Protein AF-A0A5N9DX23-F1 (afdb_monomer)

Secondary structure (DSSP, 8-state):
-EE---SSPPBT-EEEEEEEEE-SS-EEE-S--SSS-SEEEEB--SS---------TT--EEEE-EETTEEP-TTT--TT-EE-TTS-EEEEE-PPP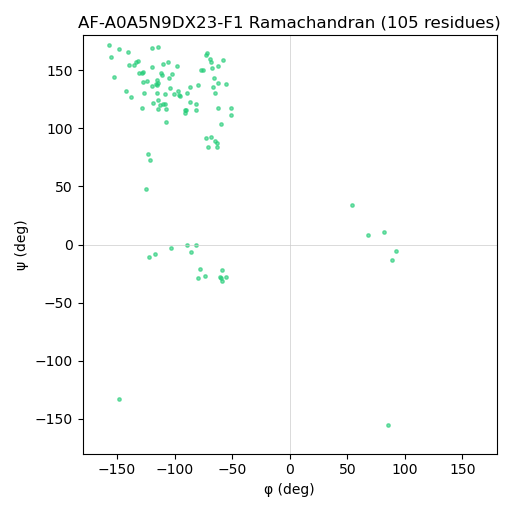----------

Foldseek 3Di:
DAFDDDPDADAPDKGKHGAWDDDPPDIDGHDDDPDPRIDIDHDYDDLDDDDDDADDAPDKDKDWDADPPHADDPVRDDPQWDQDPVRTTIHIHHHDDPPPPPPPPDD

Sequence (107 aa):
MDLESPYDLKSGVIYFDGQWVVWPEHAHHGRDTIGYEDVLSLVYSSRSLKAVVSSEADQPYTVRITFNGDFLTDENKGSYITIAVNGDSLLSVNGAQEAQHHRSDGL

Radius of gyration: 16.99 Å; Cα contacts (8 Å, |Δi|>4): 141; chains: 1; bounding box: 35×59×40 Å

Nearest PDB structures (foldseek):
  5vi5-assembly1_J  TM=2.709E-01  e=3.636E+00  Mycolicibacterium smegmatis MC2 155
  1zk9-assembly1_A-2  TM=2.062E-01  e=1.901E+00  Mus musculus
  3jss-assembly1_A-2  TM=2.199E-01  e=3.232E+00  Mus musculus
  3juz-assembly1_A-2  TM=2.138E-01  e=2.872E+00  Mus musculus

Mean predicted aligned error: 7.19 Å

pLDDT: mean 87.08, std 16.07, range [37.31, 98.31]

Solvent-accessible surface area (backbone atoms only — not comparable to full-atom values): 7189 Å² total; per-residue (Å²): 86,83,39,75,60,68,95,80,79,51,70,88,45,83,37,48,31,33,47,39,46,78,55,101,87,51,71,45,81,54,66,93,75,96,74,78,79,57,46,80,46,73,42,81,93,67,98,74,86,84,86,89,86,82,35,59,79,91,47,62,49,75,46,80,51,64,60,96,87,37,58,47,47,92,88,74,50,57,94,74,48,44,69,42,97,89,48,50,20,33,34,78,38,57,28,79,73,78,76,79,75,77,75,78,82,83,129

Structure (mmCIF, N/CA/C/O backbone):
data_AF-A0A5N9DX23-F1
#
_entry.id   AF-A0A5N9DX23-F1
#
loop_
_atom_site.group_PDB
_atom_site.id
_atom_site.type_symbol
_atom_site.label_atom_id
_atom_site.label_alt_id
_atom_site.label_comp_id
_atom_site.label_asym_id
_atom_site.label_entity_id
_atom_site.label_seq_id
_atom_site.pdbx_PDB_ins_code
_atom_site.Cartn_x
_atom_site.Cartn_y
_atom_site.Cartn_z
_atom_site.occupancy
_atom_site.B_iso_or_equiv
_atom_site.auth_seq_id
_atom_site.auth_comp_id
_atom_site.auth_asym_id
_atom_site.auth_atom_id
_atom_site.pdbx_PDB_model_num
ATOM 1 N N . MET A 1 1 ? 15.498 -1.647 -8.510 1.00 80.44 1 MET A N 1
ATOM 2 C CA . MET A 1 1 ? 15.659 -3.054 -8.952 1.00 80.44 1 MET A CA 1
ATOM 3 C C . MET A 1 1 ? 14.277 -3.563 -9.286 1.00 80.44 1 MET A C 1
ATOM 5 O O . MET A 1 1 ? 13.361 -3.148 -8.591 1.00 80.44 1 MET A O 1
ATOM 9 N N . ASP A 1 2 ? 14.122 -4.375 -10.327 1.00 91.50 2 ASP A N 1
ATOM 10 C CA . ASP A 1 2 ? 12.840 -5.037 -10.586 1.00 91.50 2 ASP A CA 1
ATOM 11 C C . ASP A 1 2 ? 12.745 -6.276 -9.686 1.00 91.50 2 ASP A C 1
ATOM 13 O O . ASP A 1 2 ? 13.663 -7.102 -9.686 1.00 91.50 2 ASP A O 1
ATOM 17 N N . LEU A 1 3 ? 11.722 -6.325 -8.837 1.00 94.94 3 LEU A N 1
ATOM 18 C CA . LEU A 1 3 ? 11.513 -7.348 -7.817 1.00 94.94 3 LEU A CA 1
ATOM 19 C C . LEU A 1 3 ? 10.293 -8.192 -8.175 1.00 94.94 3 LEU A C 1
ATOM 21 O O . LEU A 1 3 ? 9.334 -7.699 -8.761 1.00 94.94 3 LEU A O 1
ATOM 25 N N . GLU A 1 4 ? 10.333 -9.464 -7.799 1.00 96.12 4 GLU A N 1
ATOM 26 C CA . GLU A 1 4 ? 9.234 -10.399 -8.011 1.00 96.12 4 GLU A CA 1
ATOM 27 C C . GLU A 1 4 ? 9.062 -11.245 -6.752 1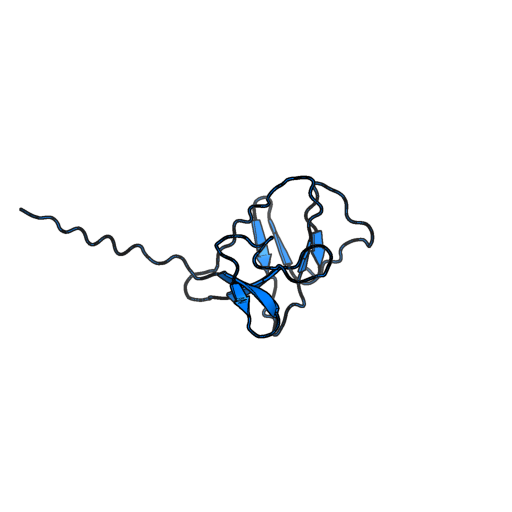.00 96.12 4 GLU A C 1
ATOM 29 O O . GLU A 1 4 ? 10.020 -11.833 -6.228 1.00 96.12 4 GLU A O 1
ATOM 34 N N . SER A 1 5 ? 7.839 -11.272 -6.236 1.00 94.88 5 SER A N 1
ATOM 35 C CA . SER A 1 5 ? 7.463 -12.097 -5.102 1.00 94.88 5 SER A CA 1
ATOM 36 C C . SER A 1 5 ? 7.281 -13.560 -5.529 1.00 94.88 5 SER A C 1
ATOM 38 O O . SER A 1 5 ? 6.927 -13.862 -6.670 1.00 94.88 5 SER A O 1
ATOM 40 N N . PRO A 1 6 ? 7.541 -14.528 -4.633 1.00 95.56 6 PRO A N 1
A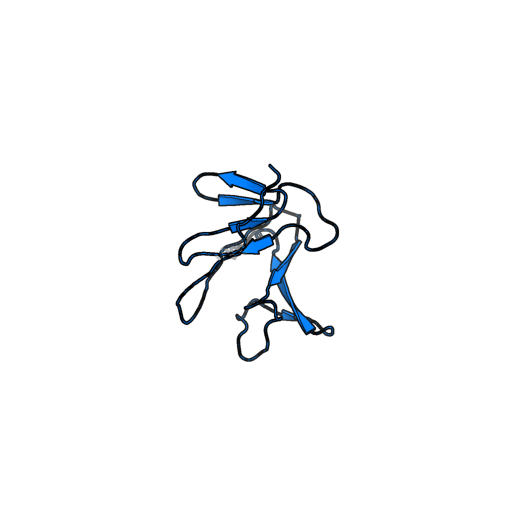TOM 41 C CA . PRO A 1 6 ? 7.195 -15.911 -4.910 1.00 95.56 6 PRO A CA 1
ATOM 42 C C . PRO A 1 6 ? 5.672 -16.079 -4.932 1.00 95.56 6 PRO A C 1
ATOM 44 O O . PRO A 1 6 ? 4.945 -15.362 -4.255 1.00 95.56 6 PRO A O 1
ATOM 47 N N . TYR A 1 7 ? 5.197 -17.122 -5.610 1.00 91.56 7 TYR A N 1
ATOM 48 C CA . TYR A 1 7 ? 3.767 -17.446 -5.652 1.00 91.56 7 TYR A CA 1
ATOM 49 C C . TYR A 1 7 ? 3.147 -17.714 -4.264 1.00 91.56 7 TYR A C 1
ATOM 51 O O . TYR A 1 7 ? 1.969 -17.447 -4.046 1.00 91.56 7 TYR A O 1
ATOM 59 N N . ASP A 1 8 ? 3.932 -18.253 -3.325 1.00 94.50 8 ASP A N 1
ATOM 60 C CA . ASP A 1 8 ? 3.486 -18.577 -1.967 1.00 94.50 8 ASP A CA 1
ATOM 61 C C . ASP A 1 8 ? 4.077 -17.594 -0.943 1.00 94.50 8 ASP A C 1
ATOM 63 O O . ASP A 1 8 ? 5.270 -17.643 -0.613 1.00 94.50 8 ASP A O 1
ATOM 67 N N . LEU A 1 9 ? 3.231 -16.681 -0.457 1.00 95.38 9 LEU A N 1
ATOM 68 C CA . LEU A 1 9 ? 3.608 -15.631 0.487 1.00 95.38 9 LEU A CA 1
ATOM 69 C C . LEU A 1 9 ? 3.521 -16.128 1.933 1.00 95.38 9 LEU A C 1
ATOM 71 O O . LEU A 1 9 ? 2.535 -16.730 2.358 1.00 95.38 9 LEU A O 1
ATOM 75 N N . LYS A 1 10 ? 4.541 -15.817 2.735 1.00 94.94 10 LYS A N 1
ATOM 76 C CA . LYS A 1 10 ? 4.627 -16.233 4.139 1.00 94.94 10 LYS A CA 1
ATOM 77 C C . LYS A 1 10 ? 4.279 -15.098 5.091 1.00 94.94 10 LYS A C 1
ATOM 79 O O . LYS A 1 10 ? 4.606 -13.937 4.859 1.00 94.94 10 LYS A O 1
ATOM 84 N N . SER A 1 11 ? 3.669 -15.461 6.219 1.00 93.50 11 SER A N 1
ATOM 85 C CA . SER A 1 11 ? 3.387 -14.510 7.295 1.00 93.50 11 SER A CA 1
ATOM 86 C C . SER A 1 11 ? 4.675 -13.921 7.872 1.00 93.50 11 SER A C 1
ATOM 88 O O . SER A 1 11 ? 5.635 -14.647 8.126 1.00 93.50 11 SER A O 1
ATOM 90 N N . GLY A 1 12 ? 4.661 -12.616 8.148 1.00 88.44 12 GLY A N 1
ATOM 91 C CA . GLY A 1 12 ? 5.797 -11.905 8.748 1.00 88.44 12 GLY A CA 1
ATOM 92 C C . GLY A 1 12 ? 6.889 -11.492 7.758 1.00 88.44 12 GLY A C 1
ATOM 93 O O . GLY A 1 12 ? 7.959 -11.069 8.189 1.00 88.44 12 GLY A O 1
ATOM 94 N N . VAL A 1 13 ? 6.625 -11.598 6.453 1.00 92.56 13 VAL A N 1
ATOM 95 C CA . VAL A 1 13 ? 7.515 -11.144 5.379 1.00 92.56 13 VAL A CA 1
ATOM 96 C C . VAL A 1 13 ? 6.792 -10.086 4.548 1.00 92.56 13 VAL A C 1
ATOM 98 O O . VAL A 1 13 ? 5.616 -10.248 4.228 1.00 92.56 13 VAL A O 1
ATOM 101 N N . ILE A 1 14 ? 7.499 -9.007 4.211 1.00 92.94 14 ILE A N 1
ATOM 102 C CA . ILE A 1 14 ? 7.028 -7.982 3.275 1.00 92.94 14 ILE A CA 1
ATOM 103 C C . ILE A 1 14 ? 7.585 -8.329 1.898 1.00 92.94 14 ILE A C 1
ATOM 105 O O . ILE A 1 14 ? 8.791 -8.533 1.754 1.00 92.94 14 ILE A O 1
ATOM 109 N N . TYR A 1 15 ? 6.706 -8.395 0.906 1.00 95.62 15 TYR A N 1
ATOM 110 C CA . TYR A 1 15 ? 7.051 -8.698 -0.475 1.00 95.62 15 TYR A CA 1
ATOM 111 C C . TYR A 1 15 ? 6.854 -7.470 -1.350 1.00 95.6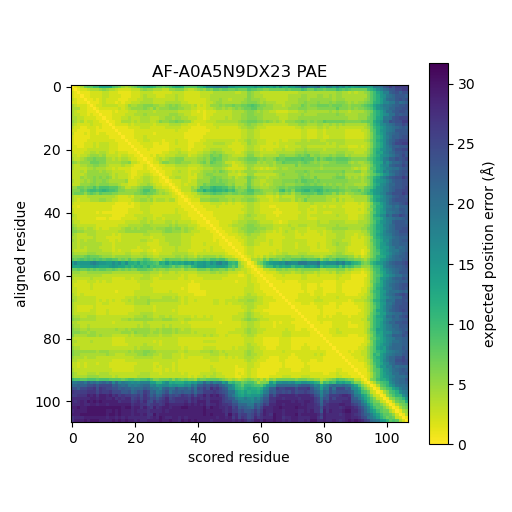2 15 TYR A C 1
ATOM 113 O O . TYR A 1 15 ? 5.943 -6.679 -1.112 1.00 95.62 15 TYR A O 1
ATOM 121 N N . PHE A 1 16 ? 7.709 -7.345 -2.357 1.00 95.75 16 PHE A N 1
ATOM 122 C CA . PHE A 1 16 ? 7.682 -6.270 -3.331 1.00 95.75 16 PHE A CA 1
ATOM 123 C C . PHE A 1 16 ? 7.662 -6.881 -4.727 1.00 95.75 16 PHE A C 1
ATOM 125 O O . PHE A 1 16 ? 8.504 -7.726 -5.033 1.00 95.75 16 PHE A O 1
ATOM 132 N N . ASP A 1 17 ? 6.736 -6.416 -5.549 1.00 95.94 17 ASP A N 1
ATOM 133 C CA . ASP A 1 17 ? 6.660 -6.706 -6.973 1.00 95.94 17 ASP A CA 1
ATOM 134 C C . ASP A 1 17 ? 6.847 -5.399 -7.744 1.00 95.94 17 ASP A C 1
ATOM 136 O O . ASP A 1 17 ? 6.321 -4.353 -7.347 1.00 95.94 17 ASP A O 1
ATOM 140 N N . GLY A 1 18 ? 7.619 -5.458 -8.826 1.00 95.25 18 GLY A N 1
ATOM 141 C CA . GLY A 1 18 ? 7.963 -4.305 -9.645 1.00 95.25 18 GLY A CA 1
ATOM 142 C C . GLY A 1 18 ? 9.179 -3.528 -9.136 1.00 95.25 18 GLY A C 1
ATOM 143 O O . GLY A 1 18 ? 10.058 -4.069 -8.455 1.00 95.25 18 GLY A O 1
ATOM 144 N N . GLN A 1 19 ? 9.274 -2.240 -9.475 1.00 95.31 19 GLN A N 1
ATOM 145 C CA . GLN A 1 19 ? 10.483 -1.462 -9.198 1.00 95.31 19 GLN A CA 1
ATOM 146 C C . GLN A 1 19 ? 10.459 -0.778 -7.834 1.00 95.31 19 GLN A C 1
ATOM 148 O O . GLN A 1 19 ? 9.709 0.164 -7.606 1.00 95.31 19 GLN A O 1
ATOM 153 N N . TRP A 1 20 ? 11.383 -1.182 -6.960 1.00 95.06 20 TRP A N 1
ATOM 154 C CA . TRP A 1 20 ? 11.547 -0.595 -5.628 1.00 95.06 20 TRP A CA 1
ATOM 155 C C . TRP A 1 20 ? 13.010 -0.292 -5.299 1.00 95.06 20 TRP A C 1
ATOM 157 O O . TRP A 1 20 ? 13.949 -0.900 -5.842 1.00 95.06 20 TRP A O 1
ATOM 167 N N . VAL A 1 21 ? 13.193 0.646 -4.370 1.00 93.31 21 VAL A N 1
ATOM 168 C CA . VAL A 1 21 ? 14.446 0.890 -3.652 1.00 93.31 21 VAL A CA 1
ATOM 169 C C . VAL A 1 21 ? 14.214 0.550 -2.182 1.00 93.31 21 VAL A C 1
ATOM 171 O O . VAL A 1 21 ? 13.376 1.163 -1.528 1.00 93.31 21 VAL A O 1
ATOM 174 N N . VAL A 1 22 ? 14.924 -0.458 -1.672 1.00 91.44 22 VAL A N 1
ATOM 175 C CA . VAL A 1 22 ? 14.731 -0.995 -0.316 1.00 91.44 22 VAL A CA 1
ATOM 176 C C . VAL A 1 22 ? 15.974 -0.723 0.527 1.00 91.44 22 VAL A C 1
ATOM 178 O O . VAL A 1 22 ? 17.078 -1.133 0.168 1.00 91.44 22 VAL A O 1
ATOM 181 N N . TRP A 1 23 ? 15.782 -0.058 1.662 1.00 90.69 23 TRP A N 1
ATOM 182 C CA . TRP A 1 23 ? 16.796 0.209 2.682 1.00 90.69 23 TRP A CA 1
ATOM 183 C C . TRP A 1 23 ? 16.454 -0.529 3.986 1.00 90.69 23 TRP A C 1
ATOM 185 O O . TRP A 1 23 ? 15.347 -1.050 4.118 1.00 90.69 23 TRP A O 1
ATOM 195 N N . PRO A 1 24 ? 17.368 -0.575 4.978 1.00 89.75 24 PRO A N 1
ATOM 196 C CA . PRO A 1 24 ? 17.126 -1.304 6.224 1.00 89.75 24 PRO A CA 1
ATOM 197 C C . PRO A 1 24 ? 15.855 -0.899 6.989 1.00 89.75 24 PRO A C 1
ATOM 199 O O . PRO A 1 24 ? 15.298 -1.730 7.699 1.00 89.75 24 PRO A O 1
ATOM 202 N N . GLU A 1 25 ? 15.397 0.350 6.852 1.00 89.06 25 GLU A N 1
ATOM 203 C CA . GLU A 1 25 ? 14.287 0.900 7.651 1.00 89.06 25 GLU A CA 1
ATOM 204 C C . GLU A 1 25 ? 13.098 1.412 6.825 1.00 89.06 25 GLU A C 1
ATOM 206 O O . GLU A 1 25 ? 12.046 1.712 7.385 1.00 89.06 25 GLU A O 1
ATOM 211 N N . HIS A 1 26 ? 13.240 1.531 5.504 1.00 89.88 26 HIS A N 1
ATOM 212 C CA . HIS A 1 26 ? 12.180 2.030 4.630 1.00 89.88 26 HIS A CA 1
ATOM 213 C C . HIS A 1 26 ? 12.354 1.519 3.202 1.00 89.88 26 HIS A C 1
ATOM 215 O O . HIS A 1 26 ? 13.436 1.096 2.796 1.00 89.88 26 HIS A O 1
ATOM 221 N N . ALA A 1 27 ? 11.275 1.591 2.431 1.00 92.06 27 ALA A N 1
ATOM 222 C CA . ALA A 1 27 ? 11.284 1.341 1.002 1.00 92.06 27 ALA A CA 1
ATOM 223 C C . ALA A 1 27 ? 10.629 2.519 0.281 1.00 92.06 27 ALA A C 1
ATOM 225 O O . ALA A 1 27 ? 9.726 3.163 0.818 1.00 92.06 27 ALA A O 1
ATOM 226 N N . HIS A 1 28 ? 11.096 2.789 -0.930 1.00 89.88 28 HIS A N 1
ATOM 227 C CA . HIS A 1 28 ? 10.566 3.820 -1.808 1.00 89.88 28 HIS A CA 1
ATOM 228 C C . HIS A 1 28 ? 10.258 3.226 -3.180 1.00 89.88 28 HIS A C 1
ATOM 230 O O . HIS A 1 28 ? 10.931 2.298 -3.641 1.00 89.88 28 HIS A O 1
ATOM 236 N N . HIS A 1 29 ? 9.226 3.771 -3.811 1.00 89.50 29 HIS A N 1
ATOM 237 C CA . HIS A 1 29 ? 8.803 3.390 -5.147 1.00 89.50 29 HIS A CA 1
ATOM 238 C C . HIS A 1 29 ? 9.900 3.746 -6.164 1.00 89.50 29 HIS A C 1
ATOM 240 O O . HIS A 1 29 ? 10.453 4.836 -6.133 1.00 89.50 29 HIS A O 1
ATOM 246 N N . GLY A 1 30 ? 10.297 2.815 -7.026 1.00 89.06 30 GLY A N 1
ATOM 247 C CA . GLY A 1 30 ? 11.539 2.936 -7.799 1.00 89.06 30 GLY A CA 1
ATOM 248 C C . GLY A 1 30 ? 11.435 3.718 -9.109 1.00 89.06 30 GLY A C 1
ATOM 249 O O . GLY A 1 30 ? 12.458 3.904 -9.769 1.00 89.06 30 GLY A O 1
ATOM 250 N N . ARG A 1 31 ? 10.225 4.119 -9.512 1.00 89.94 31 ARG A N 1
ATOM 251 C CA . ARG A 1 31 ? 9.926 4.766 -10.800 1.00 89.94 31 ARG A CA 1
ATOM 252 C C . ARG A 1 31 ? 8.641 5.587 -10.736 1.00 89.94 31 ARG A C 1
ATOM 254 O O . ARG A 1 31 ? 7.874 5.444 -9.795 1.00 89.94 31 ARG A O 1
ATOM 261 N N . ASP A 1 32 ? 8.352 6.357 -11.776 1.00 87.19 32 ASP A N 1
ATOM 262 C CA . ASP A 1 32 ? 6.995 6.861 -12.000 1.00 87.19 32 ASP A CA 1
ATOM 263 C C . ASP A 1 32 ? 6.128 5.766 -12.640 1.00 87.19 32 ASP A C 1
ATOM 265 O O . ASP A 1 32 ? 6.569 5.067 -13.560 1.00 87.19 32 ASP A O 1
ATOM 269 N N . THR A 1 33 ? 4.889 5.627 -12.175 1.00 85.12 33 THR A N 1
ATOM 270 C CA . THR A 1 33 ? 3.881 4.704 -12.717 1.00 85.12 33 THR A CA 1
ATOM 271 C C . THR A 1 33 ? 2.652 5.459 -13.206 1.00 85.12 33 THR A C 1
ATOM 273 O O . THR A 1 33 ? 2.340 6.553 -12.737 1.00 85.12 33 THR A O 1
ATOM 276 N N . ILE A 1 34 ? 1.943 4.876 -14.176 1.00 81.75 34 ILE A N 1
ATOM 277 C CA . ILE A 1 34 ? 0.655 5.399 -14.664 1.00 81.75 34 ILE A CA 1
ATOM 278 C C . ILE A 1 34 ? -0.538 4.602 -14.118 1.00 81.75 34 ILE A C 1
ATOM 280 O O . ILE A 1 34 ? -1.688 4.957 -14.386 1.00 81.75 34 ILE A O 1
ATOM 284 N N . GLY A 1 35 ? -0.278 3.538 -13.353 1.00 86.38 35 GLY A N 1
ATOM 285 C CA . GLY A 1 35 ? -1.283 2.695 -12.726 1.00 86.38 35 GLY A CA 1
ATOM 286 C C . GLY A 1 35 ? -0.803 2.112 -11.396 1.00 86.38 35 GLY A C 1
ATOM 287 O O . GLY A 1 35 ? -0.317 2.827 -10.524 1.00 86.38 35 GLY A O 1
ATOM 288 N N . TYR A 1 36 ? -1.015 0.807 -11.230 1.00 89.06 36 TYR A N 1
ATOM 289 C CA . TYR A 1 36 ? -0.701 0.051 -10.013 1.00 89.06 36 TYR A CA 1
ATOM 290 C C . TYR A 1 36 ? 0.211 -1.135 -10.346 1.00 89.06 36 TYR A C 1
ATOM 292 O O . TYR A 1 36 ? -0.088 -2.277 -10.006 1.00 89.06 36 TYR A O 1
ATOM 300 N N . GLU A 1 37 ? 1.265 -0.867 -11.116 1.00 91.25 37 GLU A N 1
ATOM 301 C CA . GLU A 1 37 ? 2.202 -1.872 -11.623 1.00 91.25 37 GLU A CA 1
ATOM 302 C C . GLU A 1 37 ? 3.141 -2.412 -10.539 1.00 91.25 37 GLU A C 1
ATOM 304 O O . GLU A 1 37 ? 3.603 -3.544 -10.652 1.00 91.25 37 GLU A O 1
ATOM 309 N N . ASP A 1 38 ? 3.414 -1.612 -9.507 1.00 94.12 38 ASP A N 1
ATOM 310 C CA . ASP A 1 38 ? 4.314 -1.962 -8.414 1.00 94.12 38 ASP A CA 1
ATOM 311 C C . ASP A 1 38 ? 3.495 -2.209 -7.135 1.00 94.12 38 ASP A C 1
ATOM 313 O O . ASP A 1 38 ? 2.643 -1.402 -6.746 1.00 94.12 38 ASP A O 1
ATOM 317 N N . VAL A 1 39 ? 3.729 -3.347 -6.480 1.00 94.75 39 VAL A N 1
ATOM 318 C CA . VAL A 1 39 ? 2.881 -3.848 -5.387 1.00 94.75 39 VAL A CA 1
ATOM 319 C C . VAL A 1 39 ? 3.724 -4.169 -4.159 1.00 94.75 39 VAL A C 1
ATOM 321 O O . VAL A 1 39 ? 4.809 -4.735 -4.260 1.00 94.75 39 VAL A O 1
ATOM 324 N N . LEU A 1 40 ? 3.198 -3.826 -2.980 1.00 94.88 40 LEU A N 1
ATOM 325 C CA . LEU A 1 40 ? 3.679 -4.318 -1.692 1.00 94.88 40 LEU A CA 1
ATOM 326 C C . LEU A 1 40 ? 2.644 -5.293 -1.129 1.00 94.88 40 LEU A C 1
ATOM 328 O O . LEU A 1 40 ? 1.501 -4.906 -0.879 1.00 94.88 40 LEU A O 1
ATOM 332 N N . SER A 1 41 ? 3.060 -6.534 -0.883 1.00 95.75 41 SER A N 1
ATOM 333 C CA . SER A 1 41 ? 2.201 -7.600 -0.360 1.00 95.75 41 SER A CA 1
ATOM 334 C C . SER A 1 41 ? 2.642 -8.052 1.033 1.00 95.75 41 SER A C 1
ATOM 336 O O . SER A 1 41 ? 3.834 -8.166 1.328 1.00 95.75 41 SER A O 1
ATOM 338 N N . LEU A 1 42 ? 1.672 -8.347 1.901 1.00 95.56 42 LEU A N 1
ATOM 339 C CA . LEU A 1 42 ? 1.902 -8.868 3.250 1.00 95.56 42 LEU A CA 1
ATOM 340 C C . LEU A 1 42 ? 0.833 -9.902 3.608 1.00 95.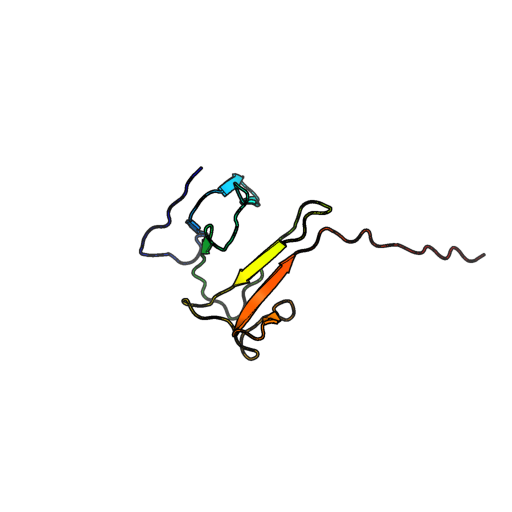56 42 LEU A C 1
ATOM 342 O O . LEU A 1 42 ? -0.361 -9.626 3.520 1.00 95.56 42 LEU A O 1
ATOM 346 N N . VAL A 1 43 ? 1.270 -11.049 4.127 1.00 95.31 43 VAL A N 1
ATOM 347 C CA . VAL A 1 43 ? 0.400 -11.983 4.851 1.00 95.31 43 VAL A CA 1
ATOM 348 C C . VAL A 1 43 ? 0.536 -11.708 6.345 1.00 95.31 43 VAL A C 1
ATOM 350 O O . VAL A 1 43 ? 1.645 -11.646 6.882 1.00 95.31 43 VAL A O 1
ATOM 353 N N . TYR A 1 44 ? -0.590 -11.532 7.033 1.00 93.50 44 TYR A N 1
ATOM 354 C CA . TYR A 1 44 ? -0.619 -11.212 8.457 1.00 93.50 44 TYR A CA 1
ATOM 355 C C . TYR A 1 44 ? -1.726 -11.979 9.189 1.00 93.50 44 TYR A C 1
ATOM 357 O O . TYR A 1 44 ? -2.737 -12.358 8.607 1.00 93.50 44 TYR A O 1
ATOM 365 N N . SER A 1 45 ? -1.536 -12.183 10.495 1.00 92.88 45 SER A N 1
ATOM 366 C CA . SER A 1 45 ? -2.520 -12.801 11.392 1.00 92.88 45 SER A CA 1
ATOM 367 C C . SER A 1 45 ? -2.825 -11.852 12.549 1.00 92.88 45 SER A C 1
ATOM 369 O O . SER A 1 45 ? -2.315 -12.001 13.661 1.00 92.88 45 SER A O 1
ATOM 371 N N . SER A 1 46 ? -3.644 -10.840 12.278 1.00 91.88 46 SER A N 1
ATOM 372 C CA . SER A 1 46 ? -4.092 -9.854 13.261 1.00 91.88 46 SER A CA 1
ATOM 373 C C . SER A 1 46 ? -5.502 -9.366 12.924 1.00 91.88 46 SER A C 1
ATOM 375 O O . SER A 1 46 ? -6.024 -9.616 11.841 1.00 91.88 46 SER A O 1
ATOM 377 N N . ARG A 1 47 ? -6.131 -8.650 13.862 1.00 92.94 47 ARG A N 1
ATOM 378 C CA . ARG A 1 47 ? -7.435 -8.003 13.629 1.00 92.94 47 ARG A CA 1
ATOM 379 C C . ARG A 1 47 ? -7.332 -6.711 12.817 1.00 92.94 47 ARG A C 1
ATOM 381 O O . ARG A 1 47 ? -8.328 -6.256 12.274 1.00 92.94 47 ARG A O 1
ATOM 388 N N . SER A 1 48 ? -6.154 -6.098 12.792 1.00 92.31 48 SER A N 1
ATOM 389 C CA . SER A 1 48 ? -5.914 -4.800 12.16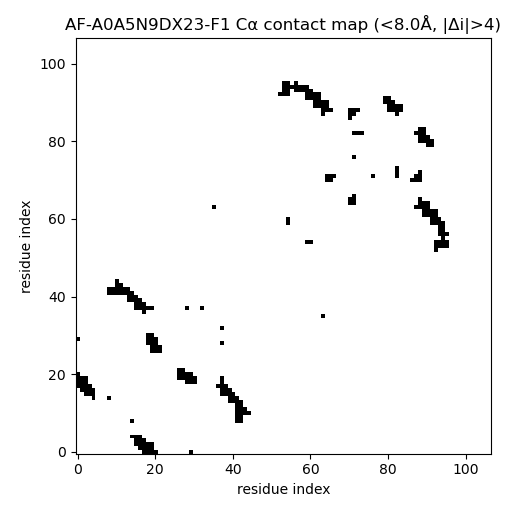8 1.00 92.31 48 SER A CA 1
ATOM 390 C C . SER A 1 48 ? -4.462 -4.684 11.726 1.00 92.31 48 SER A C 1
ATOM 392 O O . SER A 1 48 ? -3.558 -5.122 12.448 1.00 92.31 48 SER A O 1
ATOM 394 N N . LEU A 1 49 ? -4.243 -4.024 10.594 1.00 92.19 49 LEU A N 1
ATOM 395 C CA . LEU A 1 49 ? -2.930 -3.671 10.071 1.00 92.19 49 LEU A CA 1
ATOM 396 C C . LEU A 1 49 ? -2.795 -2.144 10.047 1.00 92.19 49 LEU A C 1
ATOM 398 O O . LEU A 1 49 ? -3.727 -1.441 9.659 1.00 92.19 49 LEU A O 1
ATOM 402 N N . LYS A 1 50 ? -1.637 -1.628 10.463 1.00 92.50 50 LYS A N 1
ATOM 403 C CA . LYS A 1 50 ? -1.293 -0.209 10.341 1.00 92.50 50 LYS A CA 1
ATOM 404 C C . LYS A 1 50 ? -0.054 -0.088 9.468 1.00 92.50 50 LYS A C 1
ATOM 406 O O . LYS A 1 50 ? 0.986 -0.635 9.817 1.00 92.50 50 LYS A O 1
ATOM 411 N N . ALA A 1 51 ? -0.176 0.651 8.374 1.00 90.12 51 ALA A N 1
ATOM 412 C CA . ALA A 1 51 ? 0.947 1.053 7.543 1.00 90.12 51 ALA A CA 1
ATOM 413 C C . ALA A 1 51 ? 1.257 2.532 7.791 1.00 90.12 51 ALA A C 1
ATOM 415 O O . ALA A 1 51 ? 0.349 3.334 8.019 1.00 90.12 51 ALA A O 1
ATOM 416 N N . VAL A 1 52 ? 2.540 2.879 7.768 1.00 91.25 52 VAL A N 1
ATOM 417 C CA . VAL A 1 52 ? 3.000 4.268 7.771 1.00 91.25 52 VAL A CA 1
ATOM 418 C C . VAL A 1 52 ? 3.590 4.530 6.399 1.00 91.25 52 VAL A C 1
ATOM 420 O O . VAL A 1 52 ? 4.506 3.830 5.980 1.00 91.25 52 VAL A O 1
ATOM 423 N N . VAL A 1 53 ? 3.026 5.510 5.706 1.00 91.25 53 VAL A N 1
ATOM 424 C CA . VAL A 1 53 ? 3.452 5.935 4.374 1.00 91.25 53 VAL A CA 1
ATOM 425 C C . VAL A 1 53 ? 3.604 7.447 4.376 1.00 91.25 53 VAL A C 1
ATOM 427 O O . VAL A 1 53 ? 2.888 8.152 5.089 1.00 91.25 53 VAL A O 1
ATOM 430 N N . SER A 1 54 ? 4.545 7.936 3.587 1.00 90.44 54 SER A N 1
ATOM 431 C CA . SER A 1 54 ? 4.808 9.358 3.404 1.00 90.44 54 SER A CA 1
ATOM 432 C C . SER A 1 54 ? 5.003 9.644 1.926 1.00 90.44 54 SER A C 1
ATOM 434 O O . SER A 1 54 ? 5.406 8.761 1.166 1.00 90.44 54 SER A O 1
ATOM 436 N N . SER A 1 55 ? 4.739 10.879 1.524 1.00 88.19 55 SER A N 1
ATOM 437 C CA . SER A 1 55 ? 5.241 11.406 0.264 1.00 88.19 55 SER A CA 1
ATOM 438 C C . SER A 1 55 ? 6.369 12.385 0.529 1.00 88.19 55 SER A C 1
ATOM 440 O O . SER A 1 55 ? 6.453 12.982 1.607 1.00 88.19 55 SER A O 1
ATOM 442 N N . GLU A 1 56 ? 7.217 12.573 -0.473 1.00 81.44 56 GLU A N 1
ATOM 443 C CA . GLU A 1 56 ? 8.058 13.760 -0.514 1.00 81.44 56 GLU A CA 1
ATOM 444 C C . GLU A 1 56 ? 7.165 15.009 -0.608 1.00 81.44 56 GLU A C 1
ATOM 446 O O . GLU A 1 56 ? 5.998 14.937 -1.029 1.00 81.44 56 GLU A O 1
ATOM 451 N N . ALA A 1 57 ? 7.680 16.144 -0.131 1.00 70.69 57 ALA A N 1
ATOM 452 C CA . ALA A 1 57 ? 6.950 17.406 -0.169 1.00 70.69 57 ALA A CA 1
ATOM 453 C C . ALA A 1 57 ? 6.518 17.718 -1.614 1.00 70.69 57 ALA A C 1
ATOM 455 O O . ALA A 1 57 ? 7.268 17.480 -2.557 1.00 70.69 57 ALA A O 1
ATOM 456 N N . ASP A 1 58 ? 5.289 18.207 -1.771 1.00 77.19 58 ASP A N 1
ATOM 457 C CA . ASP A 1 58 ? 4.672 18.588 -3.052 1.00 77.19 58 ASP A CA 1
ATOM 458 C C . ASP A 1 58 ? 4.361 17.459 -4.053 1.00 77.19 58 ASP A C 1
ATOM 460 O O . ASP A 1 58 ? 3.916 17.740 -5.165 1.00 77.19 58 ASP A O 1
ATOM 464 N N . GLN A 1 59 ? 4.501 16.186 -3.667 1.00 84.81 59 GLN A N 1
ATOM 465 C CA . GLN A 1 59 ? 4.193 15.047 -4.545 1.00 84.81 59 GLN A CA 1
ATOM 466 C C . GLN A 1 59 ? 3.121 14.125 -3.949 1.00 84.81 59 GLN A C 1
ATOM 468 O O . GLN A 1 59 ? 3.433 13.028 -3.483 1.00 84.81 59 GLN A O 1
ATOM 473 N N . PRO A 1 60 ? 1.843 14.549 -3.914 1.00 88.56 60 PRO A N 1
ATOM 474 C CA . PRO A 1 60 ? 0.777 13.680 -3.443 1.00 88.56 60 PRO A CA 1
ATOM 475 C C . PRO A 1 60 ? 0.585 12.491 -4.390 1.00 88.56 60 PRO A C 1
ATOM 477 O O . PRO A 1 60 ? 0.658 12.631 -5.611 1.00 88.56 60 PRO A O 1
ATOM 480 N N . TYR A 1 61 ? 0.272 11.328 -3.830 1.00 89.50 61 TYR A N 1
ATOM 481 C CA . TYR A 1 61 ? -0.033 10.124 -4.600 1.00 89.50 61 TYR A CA 1
ATOM 482 C C . TYR A 1 61 ? -1.179 9.337 -3.970 1.00 89.50 61 TYR A C 1
ATOM 484 O O . TYR A 1 61 ? -1.590 9.572 -2.831 1.00 89.50 61 TYR A O 1
ATOM 492 N N . THR A 1 62 ? -1.731 8.400 -4.738 1.00 92.00 62 THR A N 1
ATOM 493 C CA . THR A 1 62 ? -2.808 7.523 -4.275 1.00 92.00 62 THR A CA 1
ATOM 494 C C . THR A 1 62 ? -2.331 6.083 -4.250 1.00 92.00 62 THR A C 1
ATOM 496 O O . THR A 1 62 ? -1.824 5.579 -5.246 1.00 92.00 62 THR A O 1
ATOM 499 N N . VAL A 1 63 ? -2.551 5.404 -3.129 1.00 94.00 63 VAL A N 1
ATOM 500 C CA . VAL A 1 63 ? -2.314 3.967 -2.985 1.00 94.00 63 VAL A CA 1
ATOM 501 C C . VAL A 1 63 ? -3.644 3.241 -3.106 1.00 94.00 63 VAL A C 1
ATOM 503 O O . VAL A 1 63 ? -4.604 3.579 -2.413 1.00 94.00 63 VAL A O 1
ATOM 506 N N . ARG A 1 64 ? -3.701 2.223 -3.962 1.00 96.69 64 ARG A N 1
ATOM 507 C CA . ARG A 1 64 ? -4.820 1.281 -4.014 1.00 96.69 64 ARG A CA 1
ATOM 508 C C . ARG A 1 64 ? -4.547 0.131 -3.059 1.00 96.69 64 ARG A C 1
ATOM 510 O O . ARG A 1 64 ? -3.471 -0.454 -3.082 1.00 96.69 64 ARG A O 1
ATOM 517 N N . ILE A 1 65 ? -5.529 -0.183 -2.227 1.00 97.00 65 ILE A N 1
ATOM 518 C CA . ILE A 1 65 ? -5.420 -1.232 -1.215 1.00 97.00 65 ILE A CA 1
ATOM 519 C C . ILE A 1 65 ? -6.399 -2.337 -1.563 1.00 97.00 65 ILE A C 1
ATOM 521 O O . ILE A 1 65 ? -7.531 -2.048 -1.933 1.00 97.00 65 ILE A O 1
ATOM 525 N N . THR A 1 66 ? -5.983 -3.586 -1.413 1.00 97.19 66 THR A N 1
ATOM 526 C CA . THR A 1 66 ? -6.847 -4.760 -1.546 1.00 97.19 66 THR A CA 1
ATOM 527 C C . THR A 1 66 ? -6.632 -5.695 -0.361 1.00 97.19 66 THR A C 1
ATOM 529 O O . THR A 1 66 ? -5.603 -5.644 0.318 1.00 97.19 66 THR A O 1
ATOM 532 N N . PHE A 1 67 ? -7.618 -6.543 -0.087 1.00 96.44 67 PHE A N 1
ATOM 533 C CA . PHE A 1 67 ? -7.523 -7.616 0.892 1.00 96.44 67 PHE A CA 1
ATOM 534 C C . PHE A 1 67 ? -7.947 -8.921 0.226 1.00 96.44 67 PHE A C 1
ATOM 536 O O . PHE A 1 67 ? -9.075 -9.045 -0.237 1.00 96.44 67 PHE A O 1
ATOM 543 N N . ASN A 1 68 ? -7.020 -9.879 0.145 1.00 94.19 68 ASN A N 1
ATOM 544 C CA . ASN A 1 68 ? -7.192 -11.134 -0.599 1.00 94.19 68 ASN A CA 1
ATOM 545 C C . ASN A 1 68 ? -7.589 -10.937 -2.076 1.00 94.19 68 ASN A C 1
ATOM 547 O O . ASN A 1 68 ? -8.320 -11.746 -2.635 1.00 94.19 68 ASN A O 1
ATOM 551 N N . GLY A 1 69 ? -7.091 -9.869 -2.707 1.00 94.06 69 GLY A N 1
ATOM 552 C CA . GLY A 1 69 ? -7.362 -9.548 -4.112 1.00 94.06 69 GLY A CA 1
ATOM 553 C C . GLY A 1 69 ? -8.610 -8.694 -4.346 1.00 94.06 69 GLY A C 1
ATOM 554 O O . GLY A 1 69 ? -8.730 -8.109 -5.419 1.00 94.06 69 GLY A O 1
ATOM 555 N N . ASP A 1 70 ? -9.473 -8.539 -3.342 1.00 98.00 70 ASP A N 1
ATOM 556 C CA . ASP A 1 70 ? -10.691 -7.736 -3.439 1.00 98.00 70 ASP A CA 1
ATOM 557 C C . ASP A 1 70 ? -10.503 -6.331 -2.855 1.00 98.00 70 ASP A C 1
ATOM 559 O O . ASP A 1 70 ? -9.682 -6.104 -1.959 1.00 98.00 70 ASP A O 1
ATOM 563 N N . PHE A 1 71 ? -11.289 -5.368 -3.341 1.00 98.25 71 PHE A N 1
ATOM 564 C CA . PHE A 1 71 ? -11.358 -4.042 -2.729 1.00 98.25 71 PHE A CA 1
ATOM 565 C C . PHE A 1 71 ? -11.996 -4.093 -1.340 1.00 98.25 71 PHE A C 1
ATOM 567 O O . PHE A 1 71 ? -12.825 -4.948 -1.024 1.00 98.25 71 PHE A O 1
ATOM 574 N N . LEU A 1 72 ? -11.595 -3.145 -0.497 1.00 98.19 72 LEU A N 1
ATOM 575 C CA . LEU A 1 72 ? -12.162 -2.971 0.832 1.00 98.19 72 LEU A CA 1
ATOM 576 C C . LEU A 1 72 ? -13.604 -2.452 0.751 1.00 98.19 72 LEU A C 1
ATOM 578 O O . LEU A 1 72 ? -14.032 -1.858 -0.235 1.00 98.19 72 LEU A O 1
ATOM 582 N N . THR A 1 73 ? -14.340 -2.647 1.836 1.00 97.75 73 THR A N 1
ATOM 583 C CA . THR A 1 73 ? -15.712 -2.179 2.035 1.00 97.75 73 THR A CA 1
ATOM 584 C C . THR A 1 73 ? -15.764 -1.242 3.236 1.00 97.75 73 THR A C 1
ATOM 586 O O . THR A 1 73 ? -14.826 -1.167 4.032 1.00 97.75 73 THR A O 1
ATOM 589 N N . ASP A 1 74 ? -16.887 -0.553 3.430 1.00 96.81 74 ASP A N 1
ATOM 590 C CA . ASP A 1 74 ? -17.091 0.271 4.629 1.00 96.81 74 ASP A CA 1
ATOM 591 C C . ASP A 1 74 ? -17.006 -0.527 5.940 1.00 96.81 74 ASP A C 1
ATOM 593 O O . ASP A 1 74 ? -16.707 0.043 6.988 1.00 96.81 74 ASP A O 1
ATOM 597 N N . GLU A 1 75 ? -17.215 -1.844 5.886 1.00 96.19 75 GLU A N 1
ATOM 598 C CA . GLU A 1 75 ? -17.167 -2.730 7.049 1.00 96.19 75 GLU A CA 1
ATOM 599 C C . GLU A 1 75 ? -15.739 -3.106 7.468 1.00 96.19 75 GLU A C 1
ATOM 601 O O . GLU A 1 75 ? -15.501 -3.369 8.647 1.00 96.19 75 GLU A O 1
ATOM 606 N N . ASN A 1 76 ? -14.785 -3.148 6.528 1.00 96.69 76 ASN A N 1
ATOM 607 C CA . ASN A 1 76 ? -13.418 -3.617 6.794 1.00 96.69 76 ASN A CA 1
ATOM 608 C C . ASN A 1 76 ? -12.333 -2.541 6.604 1.00 96.69 76 ASN A C 1
ATOM 610 O O . ASN A 1 76 ? -11.176 -2.769 6.969 1.00 96.69 76 ASN A O 1
ATOM 614 N N . LYS A 1 77 ? -12.679 -1.366 6.065 1.00 96.88 77 LYS A N 1
ATOM 615 C CA . LYS A 1 77 ? -11.710 -0.304 5.791 1.00 96.88 77 LYS A CA 1
ATOM 616 C C . LYS A 1 77 ? -11.264 0.445 7.048 1.00 96.88 77 LYS A C 1
ATOM 618 O O . LYS A 1 77 ? -12.016 0.656 7.998 1.00 96.88 77 LYS A O 1
ATOM 623 N N . GLY A 1 78 ? -10.031 0.946 7.005 1.00 95.06 78 GLY A N 1
ATOM 624 C CA . GLY A 1 78 ? -9.545 1.933 7.970 1.00 95.06 78 GLY A CA 1
ATOM 625 C C . GLY A 1 78 ? -10.160 3.322 7.751 1.00 95.06 78 GLY A C 1
ATOM 626 O O . GLY A 1 78 ? -10.669 3.641 6.676 1.00 95.06 78 GLY A O 1
ATOM 627 N N . SER A 1 79 ? -10.057 4.194 8.756 1.00 94.00 79 SER A N 1
ATOM 628 C CA . SER A 1 79 ? -10.615 5.559 8.720 1.00 94.00 79 SER A CA 1
ATOM 629 C C . SER A 1 79 ? -10.044 6.446 7.609 1.00 94.00 79 SER A C 1
ATOM 631 O O . SER A 1 79 ? -10.730 7.347 7.144 1.00 94.00 79 SER A O 1
ATOM 633 N N . TYR A 1 80 ? -8.801 6.195 7.191 1.00 94.12 80 TYR A N 1
ATOM 634 C CA . TYR A 1 80 ? -8.109 6.961 6.147 1.00 94.12 80 TYR A CA 1
ATOM 635 C C . TYR A 1 80 ? -8.341 6.420 4.731 1.00 94.12 80 TYR A C 1
ATOM 637 O O . TYR A 1 80 ? -7.799 6.967 3.775 1.00 94.12 80 TYR A O 1
ATOM 645 N N . ILE A 1 81 ? -9.117 5.342 4.596 1.00 96.88 81 ILE A N 1
ATOM 646 C CA . ILE A 1 81 ? -9.414 4.727 3.305 1.00 96.88 81 ILE A CA 1
ATOM 647 C C . ILE A 1 81 ? -10.755 5.236 2.794 1.00 96.88 81 ILE A C 1
ATOM 649 O O . ILE A 1 81 ? -11.762 5.211 3.512 1.00 96.88 81 ILE A O 1
ATOM 653 N N . THR A 1 82 ? -10.770 5.642 1.531 1.00 97.94 82 THR A N 1
ATOM 654 C CA . THR A 1 82 ? -11.969 6.042 0.794 1.00 97.94 82 THR A CA 1
ATOM 655 C C . THR A 1 82 ? -12.366 4.927 -0.163 1.00 97.94 82 THR A C 1
ATOM 657 O O . THR A 1 82 ? -11.509 4.402 -0.870 1.00 97.94 82 THR A O 1
ATOM 660 N N . ILE A 1 83 ? -13.655 4.585 -0.205 1.00 98.25 83 ILE A N 1
ATOM 661 C CA . ILE A 1 83 ? -14.219 3.742 -1.264 1.00 98.25 83 ILE A CA 1
ATOM 662 C C . ILE A 1 83 ? -14.703 4.676 -2.372 1.00 98.25 83 ILE A C 1
ATOM 664 O O . ILE A 1 83 ? -15.599 5.494 -2.159 1.00 98.25 83 ILE A O 1
ATOM 668 N N . ALA A 1 84 ? -14.053 4.621 -3.529 1.00 97.38 84 ALA A N 1
ATOM 669 C CA . ALA A 1 84 ? -14.403 5.434 -4.683 1.00 97.38 84 ALA A CA 1
ATOM 670 C C . ALA A 1 84 ? -15.716 4.956 -5.326 1.00 97.38 84 ALA A C 1
ATOM 672 O O . ALA A 1 84 ? -16.189 3.848 -5.088 1.00 97.38 84 ALA A O 1
ATOM 673 N N . VAL A 1 85 ? -16.307 5.788 -6.190 1.00 97.12 85 VAL A N 1
ATOM 674 C CA . VAL A 1 85 ? -17.587 5.485 -6.867 1.00 97.12 85 VAL A CA 1
ATOM 675 C C . VAL A 1 85 ? -17.513 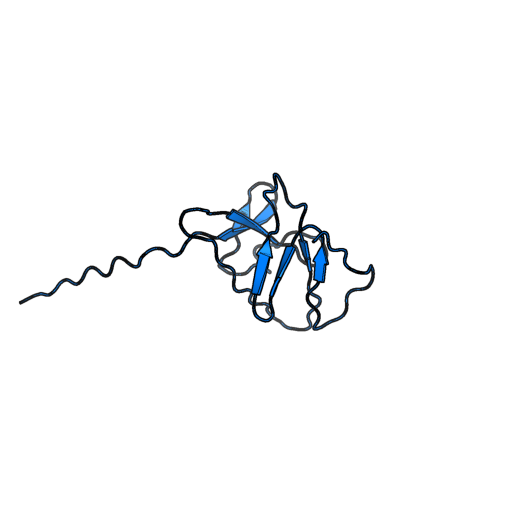4.212 -7.720 1.00 97.12 85 VAL A C 1
ATOM 677 O O . VAL A 1 85 ? -18.516 3.528 -7.897 1.00 97.12 85 VAL A O 1
ATOM 680 N N . ASN A 1 86 ? -16.329 3.877 -8.237 1.00 96.38 86 ASN A N 1
ATOM 681 C CA . ASN A 1 86 ? -16.082 2.648 -8.994 1.00 96.38 86 ASN A CA 1
ATOM 682 C C . ASN A 1 86 ? -15.840 1.410 -8.105 1.00 96.38 86 ASN A C 1
ATOM 684 O O . ASN A 1 86 ? -15.640 0.326 -8.645 1.00 96.38 86 ASN A O 1
ATOM 688 N N . GLY A 1 87 ? -15.860 1.561 -6.778 1.00 97.50 87 GLY A N 1
ATOM 689 C CA . GLY A 1 87 ? -15.597 0.500 -5.808 1.00 97.50 87 GLY A CA 1
ATOM 690 C C . GLY A 1 87 ? -14.141 0.389 -5.352 1.00 97.50 87 GLY A C 1
ATOM 691 O O . GLY A 1 87 ? -13.870 -0.388 -4.442 1.00 97.50 87 GLY A O 1
ATOM 692 N N . ASP A 1 88 ? -13.207 1.160 -5.919 1.00 98.00 88 ASP A N 1
ATOM 693 C CA . ASP A 1 88 ? -11.800 1.078 -5.522 1.00 98.00 88 ASP A CA 1
ATOM 694 C C . ASP A 1 88 ? -11.592 1.573 -4.084 1.00 98.00 88 ASP A C 1
ATOM 696 O O . ASP A 1 88 ? -12.047 2.657 -3.713 1.00 98.00 88 ASP A O 1
ATOM 700 N N . SER A 1 89 ? -10.813 0.839 -3.292 1.00 98.31 89 SER A N 1
ATOM 701 C CA . SER A 1 89 ? -10.344 1.291 -1.979 1.00 98.31 89 SER A CA 1
ATOM 702 C C . SER A 1 89 ? -9.003 2.011 -2.074 1.00 98.31 89 SER A C 1
ATOM 704 O O . SER A 1 89 ? -7.980 1.415 -2.422 1.00 98.31 89 SER A O 1
ATOM 706 N N . LEU A 1 90 ? -9.011 3.302 -1.739 1.00 97.12 90 LEU A N 1
ATOM 707 C CA . LEU A 1 90 ? -7.909 4.230 -1.980 1.00 97.12 90 LEU A CA 1
ATOM 708 C C . LEU A 1 90 ? -7.444 4.920 -0.692 1.00 97.12 90 LEU A C 1
ATOM 710 O O . LEU A 1 90 ? -8.257 5.343 0.133 1.00 97.12 90 LEU A O 1
ATOM 714 N N . LEU A 1 91 ? -6.131 5.089 -0.559 1.00 95.56 91 LEU A N 1
ATOM 715 C CA . LEU A 1 91 ? -5.475 5.947 0.425 1.00 95.56 91 LEU A CA 1
ATOM 716 C C . LEU A 1 91 ? -4.802 7.110 -0.305 1.00 95.56 91 LEU A C 1
ATOM 718 O O . LEU A 1 91 ? -3.905 6.892 -1.117 1.00 95.56 91 LEU A O 1
ATOM 722 N N . SER A 1 92 ? -5.193 8.340 0.013 1.00 94.00 92 SER A N 1
ATOM 723 C CA . SER A 1 92 ? -4.487 9.533 -0.462 1.00 94.00 92 SER A CA 1
ATOM 724 C C . SER A 1 92 ? -3.339 9.868 0.486 1.00 94.00 92 SER A C 1
ATOM 726 O O . SER A 1 92 ? -3.558 10.082 1.679 1.00 94.00 92 SER A O 1
ATOM 728 N N . VAL A 1 93 ? -2.122 9.928 -0.049 1.00 91.75 93 VAL A N 1
ATOM 729 C CA . VAL A 1 93 ? -0.914 10.308 0.683 1.00 91.75 93 VAL A CA 1
ATOM 730 C C . VAL A 1 93 ? -0.504 11.691 0.211 1.00 91.75 93 VAL A C 1
ATOM 732 O O . VAL A 1 93 ? -0.197 11.887 -0.960 1.00 91.75 93 VAL A O 1
ATOM 735 N N . ASN A 1 94 ? -0.524 12.651 1.127 1.00 87.56 94 ASN A N 1
ATOM 736 C CA . ASN A 1 94 ? -0.098 14.018 0.866 1.00 87.56 94 ASN A CA 1
ATOM 737 C C . ASN A 1 94 ? 1.206 14.286 1.619 1.00 87.56 94 ASN A C 1
ATOM 739 O O . ASN A 1 94 ? 1.457 13.668 2.659 1.00 87.56 94 ASN A O 1
ATOM 74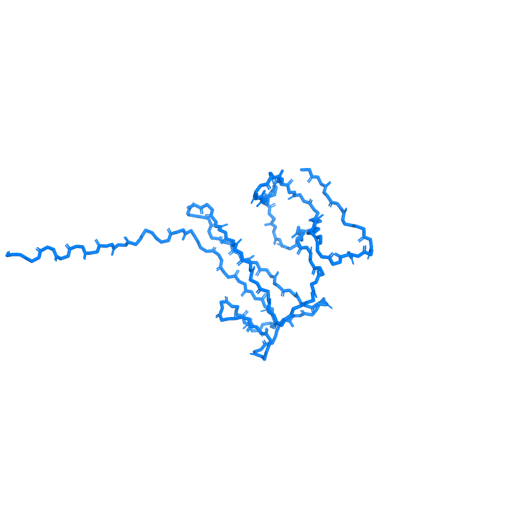3 N N . GLY A 1 95 ? 1.993 15.244 1.125 1.00 69.25 95 GLY A N 1
ATOM 744 C CA . GLY A 1 95 ? 3.179 15.718 1.833 1.00 69.25 95 GLY A CA 1
ATOM 745 C C . GLY A 1 95 ? 2.807 16.235 3.219 1.00 69.25 95 GLY A C 1
ATOM 746 O O . GLY A 1 95 ? 1.644 16.570 3.476 1.00 69.25 95 GLY A O 1
ATOM 747 N N . ALA A 1 96 ? 3.785 16.290 4.125 1.00 57.50 96 ALA A N 1
ATOM 748 C CA . ALA A 1 96 ? 3.574 16.896 5.431 1.00 57.50 96 ALA A CA 1
ATOM 749 C C . ALA A 1 96 ? 2.962 18.291 5.235 1.00 57.50 96 ALA A C 1
ATOM 751 O O . ALA A 1 96 ? 3.578 19.165 4.629 1.00 57.50 96 ALA A O 1
ATOM 752 N N . GLN A 1 97 ? 1.740 18.495 5.733 1.00 47.78 97 GLN A N 1
ATOM 753 C CA . GLN A 1 97 ? 1.254 19.850 5.931 1.00 47.78 97 GLN A CA 1
ATOM 754 C C . GLN A 1 97 ? 2.207 20.465 6.947 1.00 47.78 97 GLN A C 1
ATOM 756 O O . GLN A 1 97 ? 2.300 19.965 8.072 1.00 47.78 97 GLN A O 1
ATOM 761 N N . GLU A 1 98 ? 2.938 21.512 6.563 1.00 40.66 98 GLU A N 1
ATOM 762 C CA . GLU A 1 98 ? 3.525 22.393 7.560 1.00 40.66 98 GLU A CA 1
ATOM 763 C C . GLU A 1 98 ? 2.382 22.775 8.495 1.00 40.66 98 GLU A C 1
ATOM 765 O O . GLU A 1 98 ? 1.413 23.421 8.087 1.00 40.66 98 GLU A O 1
ATOM 770 N N . ALA A 1 99 ? 2.436 22.292 9.737 1.00 37.31 99 ALA A N 1
ATOM 771 C CA . ALA A 1 99 ? 1.511 22.738 10.750 1.00 37.31 99 ALA A CA 1
ATOM 772 C C . ALA A 1 99 ? 1.742 24.243 10.860 1.00 37.31 99 ALA A C 1
ATOM 774 O O . ALA A 1 99 ? 2.749 24.679 11.422 1.00 37.31 99 ALA A O 1
ATOM 775 N N . GLN A 1 100 ? 0.836 25.037 10.289 1.00 38.28 100 GLN A N 1
ATOM 776 C CA . GLN A 1 100 ? 0.749 26.454 10.579 1.00 38.28 100 GLN A CA 1
ATOM 777 C C . GLN A 1 100 ? 0.397 26.562 12.061 1.00 38.28 100 GLN A C 1
ATOM 779 O O . GLN A 1 100 ? -0.763 26.671 12.453 1.00 38.28 100 GLN A O 1
ATOM 784 N N . HIS A 1 101 ? 1.417 26.486 12.913 1.00 39.12 101 HIS A N 1
ATOM 785 C CA . HIS A 1 101 ? 1.345 26.957 14.276 1.00 39.12 101 HIS A CA 1
ATOM 786 C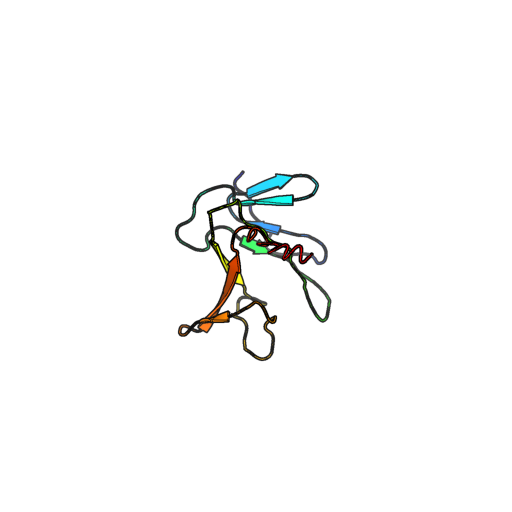 C . HIS A 1 101 ? 1.145 28.464 14.176 1.00 39.12 101 HIS A C 1
ATOM 788 O O . HIS A 1 101 ? 2.097 29.242 14.140 1.00 39.12 101 HIS A O 1
ATOM 794 N N . HIS A 1 102 ? -0.119 28.874 14.116 1.00 42.59 102 HIS A N 1
ATOM 795 C CA . HIS A 1 102 ? -0.519 30.221 14.465 1.00 42.59 102 HIS A CA 1
ATOM 796 C C . HIS A 1 102 ? -0.182 30.384 15.952 1.00 42.59 102 HIS A C 1
ATOM 798 O O . HIS A 1 102 ? -0.976 30.061 16.834 1.00 42.59 102 HIS A O 1
ATOM 804 N N . ARG A 1 103 ? 1.054 30.800 16.249 1.00 41.22 103 ARG A N 1
ATOM 805 C CA . ARG A 1 103 ? 1.378 31.366 17.554 1.00 41.22 103 ARG A CA 1
ATOM 806 C C . ARG A 1 103 ? 0.656 32.701 17.619 1.00 41.22 103 ARG A C 1
ATOM 808 O O . ARG A 1 103 ? 1.156 33.715 17.147 1.00 41.22 103 ARG A O 1
ATOM 815 N N . SER A 1 104 ? -0.554 32.684 18.162 1.00 46.66 104 SER A N 1
ATOM 816 C CA . SER A 1 104 ? -1.109 33.871 18.790 1.00 46.66 104 SER A CA 1
ATOM 817 C C . SER A 1 104 ? -0.331 34.084 20.088 1.00 46.66 104 SER A C 1
ATOM 819 O O . SER A 1 104 ? -0.744 33.615 21.149 1.00 46.66 104 SER A O 1
ATOM 821 N N . ASP A 1 105 ? 0.824 34.739 19.998 1.00 46.50 105 ASP A N 1
ATOM 822 C CA . ASP A 1 105 ? 1.454 35.324 21.175 1.00 46.50 105 ASP A CA 1
ATOM 823 C C . ASP A 1 105 ? 0.613 36.550 21.543 1.00 46.50 105 ASP A C 1
ATOM 825 O O . ASP A 1 105 ? 0.763 37.637 20.990 1.00 46.50 105 ASP A O 1
ATOM 829 N N . GLY A 1 106 ? -0.369 36.322 22.414 1.00 49.94 106 GLY A N 1
ATOM 830 C CA . GLY A 1 106 ? -1.085 37.383 23.099 1.00 49.94 106 GLY A CA 1
ATOM 831 C C . GLY A 1 106 ? -0.265 37.861 24.291 1.00 49.94 106 GLY A C 1
ATOM 832 O O . GLY A 1 106 ? -0.072 37.102 25.240 1.00 49.94 106 GLY A O 1
ATOM 833 N N . LEU A 1 107 ? 0.166 39.120 24.236 1.00 45.66 107 LEU A N 1
ATOM 834 C CA . LEU A 1 107 ? 0.343 40.019 25.376 1.00 45.66 107 LEU A CA 1
ATOM 835 C C . LEU A 1 107 ? -0.197 41.395 24.981 1.00 45.66 107 LEU A C 1
ATOM 837 O O . LEU A 1 107 ? 0.113 41.837 23.852 1.00 45.66 107 LEU A O 1
#